Protein AF-Q23688-F1 (afdb_monomer_lite)

Radius of gyration: 17.09 Å; chains: 1; bounding box: 37×30×41 Å

Secondary structure (DSSP, 8-state):
-------------S-PPPHHHHHHHHHHHHHHS--SSSHHHHHHHHHHHHHH-TT--S-----

Foldseek 3Di:
DDDDDDDDDDDDDDDDQDPVRVVVVCVVVVVLQLDDPDPVSVVSVVVVQCVQPVVVPSDDDPD

InterPro domains:
  IPR002048 EF-hand domain [PS50222] (40-63)
  IPR054322 Flagellar calcium-binding protein, EF-hand domain [PF22592] (29-63)

pLDDT: mean 83.55, std 18.18, range [43.47, 96.69]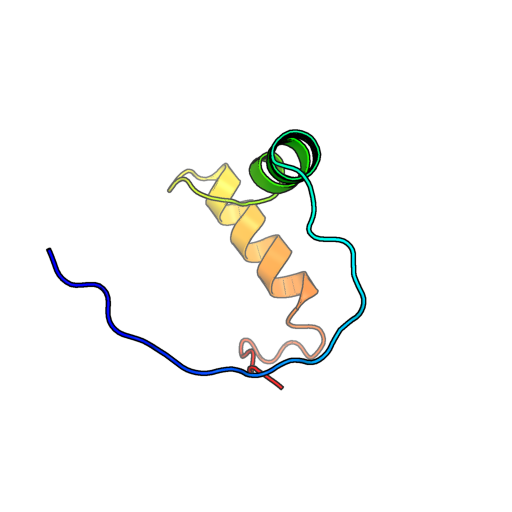

Organism: Crithidia fasciculata (NCBI:txid5656)

Structure (mmCIF, N/CA/C/O backbone):
data_AF-Q23688-F1
#
_entry.id   AF-Q23688-F1
#
loop_
_atom_site.group_PDB
_atom_site.id
_atom_site.type_symbol
_atom_site.label_atom_id
_atom_site.label_alt_id
_atom_site.label_comp_id
_atom_site.label_asym_id
_atom_site.label_entity_id
_atom_site.label_seq_id
_atom_site.pdbx_PDB_ins_code
_atom_site.Cartn_x
_atom_site.Cartn_y
_atom_site.Cartn_z
_atom_site.occupancy
_atom_site.B_iso_or_equiv
_atom_site.auth_seq_id
_atom_site.auth_comp_id
_atom_site.auth_asym_id
_atom_site.auth_atom_id
_atom_site.pdbx_PDB_model_num
ATOM 1 N N . MET A 1 1 ? 16.249 -20.070 -3.850 1.00 48.81 1 MET A N 1
ATOM 2 C CA . MET A 1 1 ? 15.831 -20.240 -5.261 1.00 48.81 1 MET A CA 1
ATOM 3 C C . MET A 1 1 ? 14.491 -20.959 -5.262 1.00 48.81 1 MET A C 1
ATOM 5 O O . MET A 1 1 ? 14.419 -22.014 -4.653 1.00 48.81 1 MET A O 1
ATOM 9 N N . GLY A 1 2 ? 13.439 -20.381 -5.849 1.00 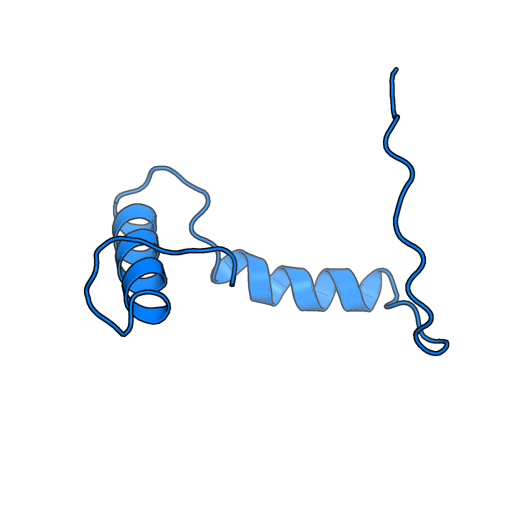53.31 2 GLY A N 1
ATOM 10 C CA . GLY A 1 2 ? 12.109 -21.005 -5.880 1.00 53.31 2 GLY A CA 1
ATOM 11 C C . GLY A 1 2 ? 11.012 -20.045 -6.342 1.00 53.31 2 GLY A C 1
ATOM 12 O O . GLY A 1 2 ? 10.265 -19.525 -5.523 1.00 53.31 2 GLY A O 1
ATOM 13 N N . CYS A 1 3 ? 10.942 -19.787 -7.650 1.00 47.19 3 CYS A N 1
ATOM 14 C CA . CYS A 1 3 ? 9.814 -19.111 -8.291 1.00 47.19 3 CYS A CA 1
ATOM 15 C C . CYS A 1 3 ? 8.869 -20.169 -8.869 1.00 47.19 3 CYS A C 1
ATOM 17 O O . CYS A 1 3 ? 9.256 -20.853 -9.810 1.00 47.19 3 CYS A O 1
ATOM 19 N N . ILE A 1 4 ? 7.641 -20.278 -8.352 1.00 49.09 4 ILE A N 1
ATOM 20 C CA . ILE A 1 4 ? 6.530 -20.971 -9.021 1.00 49.09 4 ILE A CA 1
ATOM 21 C C . ILE A 1 4 ? 5.238 -20.207 -8.724 1.00 49.09 4 ILE A C 1
ATOM 23 O O . ILE A 1 4 ? 4.770 -20.170 -7.591 1.00 49.09 4 ILE A O 1
ATOM 27 N N . SER A 1 5 ? 4.652 -19.600 -9.750 1.00 52.25 5 SER A N 1
ATOM 28 C CA . SER A 1 5 ? 3.193 -19.533 -9.924 1.00 52.25 5 SER A CA 1
ATOM 29 C C . SER A 1 5 ? 2.881 -18.999 -11.319 1.00 52.25 5 SER A C 1
ATOM 31 O O . SER A 1 5 ? 2.728 -17.807 -11.567 1.00 52.25 5 SER A O 1
ATOM 33 N N . SER A 1 6 ? 2.800 -19.937 -12.255 1.00 51.12 6 SER A N 1
ATOM 34 C CA . SER A 1 6 ? 2.185 -19.758 -13.562 1.00 51.12 6 SER A CA 1
ATOM 35 C C . SER A 1 6 ? 0.663 -19.735 -13.402 1.00 51.12 6 SER A C 1
ATOM 37 O O . SER A 1 6 ? 0.098 -20.747 -12.995 1.00 51.12 6 SER A O 1
ATOM 39 N N . LYS A 1 7 ? 0.004 -18.619 -13.742 1.00 48.47 7 LYS A N 1
ATOM 40 C CA . LYS A 1 7 ? -1.303 -18.556 -14.439 1.00 48.47 7 LYS A CA 1
ATOM 41 C C . LYS A 1 7 ? -1.833 -17.120 -14.466 1.00 48.47 7 LYS A C 1
ATOM 43 O O . LYS A 1 7 ? -2.328 -16.613 -13.468 1.00 48.47 7 LYS A O 1
ATOM 48 N N . SER A 1 8 ? -1.806 -16.496 -15.637 1.00 55.47 8 SER A N 1
ATOM 49 C CA . SER A 1 8 ? -3.000 -15.858 -16.210 1.00 55.47 8 SER A CA 1
ATOM 50 C C . SER A 1 8 ? -2.685 -15.334 -17.608 1.00 55.47 8 SER A C 1
ATOM 52 O O . SER A 1 8 ? -1.853 -14.458 -17.821 1.00 55.47 8 SER A O 1
ATOM 54 N N . THR A 1 9 ? -3.368 -15.923 -18.578 1.00 43.47 9 THR A N 1
ATOM 55 C CA . THR A 1 9 ? -3.496 -15.431 -19.942 1.00 43.47 9 THR A CA 1
ATOM 56 C C . THR A 1 9 ? -4.413 -14.208 -19.896 1.00 43.47 9 THR A C 1
ATOM 58 O O . THR A 1 9 ? -5.601 -14.359 -19.628 1.00 43.47 9 THR A O 1
ATOM 61 N N . GLN A 1 10 ? -3.897 -13.001 -20.136 1.00 56.09 10 GLN A N 1
ATOM 62 C CA . GLN A 1 10 ? -4.735 -11.854 -20.498 1.00 56.09 10 GLN A CA 1
ATOM 63 C C . GLN A 1 10 ? -4.185 -11.193 -21.758 1.00 56.09 10 GLN A C 1
ATOM 65 O O . GLN A 1 10 ? -3.194 -10.469 -21.769 1.00 56.09 10 GLN A O 1
ATOM 70 N N . THR A 1 11 ? -4.869 -11.511 -22.847 1.00 44.69 11 THR A N 1
ATOM 71 C CA . THR A 1 11 ? -4.863 -10.837 -24.136 1.00 44.69 11 THR A CA 1
ATOM 72 C C . THR A 1 11 ? -5.178 -9.349 -23.957 1.00 44.69 11 THR A C 1
ATOM 74 O O . THR A 1 11 ? -6.326 -8.979 -23.723 1.00 44.69 11 THR A O 1
ATOM 77 N N . GLY A 1 12 ? -4.170 -8.487 -24.083 1.00 55.97 12 GLY A N 1
ATOM 78 C CA . GLY A 1 12 ? -4.328 -7.034 -24.047 1.00 55.97 12 GLY A CA 1
ATOM 79 C C . GLY A 1 12 ? -3.163 -6.351 -24.753 1.00 55.97 12 GLY A C 1
ATOM 80 O O . GLY A 1 12 ? -2.063 -6.312 -24.223 1.00 55.97 12 GLY A O 1
ATOM 81 N N . LYS A 1 13 ? -3.423 -5.901 -25.986 1.00 53.84 13 LYS A N 1
ATOM 82 C CA . LYS A 1 13 ? -2.663 -4.970 -26.843 1.00 53.84 13 LYS A CA 1
ATOM 83 C C . LYS A 1 13 ? -1.247 -4.554 -26.389 1.00 53.84 13 LYS A C 1
ATOM 85 O O . LYS A 1 13 ? -1.070 -3.882 -25.383 1.00 53.84 13 LYS A O 1
ATOM 90 N N . LYS A 1 14 ? -0.279 -4.876 -27.260 1.00 53.41 14 LYS A N 1
ATOM 91 C CA . LYS A 1 14 ? 1.040 -4.246 -27.463 1.00 53.41 14 LYS A CA 1
ATOM 92 C C . LYS A 1 14 ? 1.159 -2.837 -26.849 1.00 53.41 14 LYS A C 1
ATOM 94 O O . LYS A 1 14 ? 0.737 -1.888 -27.489 1.00 53.41 14 LYS A O 1
ATOM 99 N N . GLU A 1 15 ? 1.733 -2.745 -25.651 1.00 64.56 15 GLU A N 1
ATOM 100 C CA . GLU A 1 15 ? 2.636 -1.680 -25.171 1.00 64.56 15 GLU A CA 1
ATOM 101 C C . GLU A 1 15 ? 2.931 -1.928 -23.684 1.00 64.56 15 GLU A C 1
ATOM 103 O O . GLU A 1 15 ? 2.223 -1.499 -22.774 1.00 64.56 15 GLU A O 1
ATOM 108 N N . GLY A 1 16 ? 3.971 -2.721 -23.417 1.00 79.25 16 GLY A N 1
ATOM 109 C CA . GLY A 1 16 ? 4.469 -2.883 -22.056 1.00 79.25 16 GLY A CA 1
ATOM 110 C C . GLY A 1 16 ? 5.137 -1.588 -21.606 1.00 79.25 16 GLY A C 1
ATOM 111 O O . GLY A 1 16 ? 6.060 -1.128 -22.274 1.00 79.25 16 GLY A O 1
ATOM 112 N N . LYS A 1 17 ? 4.711 -1.028 -20.465 1.00 86.25 17 LYS A N 1
ATOM 113 C CA . LYS A 1 17 ? 5.333 0.177 -19.896 1.00 86.25 17 LYS A CA 1
ATOM 114 C C . LYS A 1 17 ? 6.846 -0.001 -19.784 1.00 86.25 17 LYS A C 1
ATOM 116 O O . LYS A 1 17 ? 7.291 -1.004 -19.218 1.00 86.25 17 LYS A O 1
ATOM 121 N N . THR A 1 18 ? 7.636 0.959 -20.244 1.00 91.38 18 THR A N 1
ATOM 122 C CA . THR A 1 18 ? 9.097 0.959 -20.109 1.00 91.38 18 THR A CA 1
ATOM 123 C C . THR A 1 18 ? 9.518 1.026 -18.636 1.00 91.38 18 THR A C 1
ATOM 125 O O . THR A 1 18 ? 8.737 1.371 -17.745 1.00 91.38 18 THR A O 1
ATOM 128 N N . ALA A 1 19 ? 10.781 0.704 -18.335 1.00 93.69 19 ALA A N 1
ATOM 129 C CA . ALA A 1 19 ? 11.305 0.860 -16.975 1.00 93.69 19 ALA A CA 1
ATOM 130 C C . ALA A 1 19 ? 11.225 2.321 -16.489 1.00 93.69 19 ALA A C 1
ATOM 132 O O . ALA A 1 19 ? 10.930 2.557 -15.317 1.00 93.69 19 ALA A O 1
ATOM 133 N N . ALA A 1 20 ? 11.428 3.285 -17.395 1.00 94.19 20 ALA A N 1
ATOM 134 C CA . ALA A 1 20 ? 11.312 4.712 -17.110 1.00 94.19 20 ALA A CA 1
ATOM 135 C C . ALA A 1 20 ? 9.874 5.100 -16.732 1.00 94.19 20 ALA A C 1
ATOM 137 O O . ALA A 1 20 ? 9.662 5.732 -15.698 1.00 94.19 20 ALA A O 1
ATOM 138 N N . GLU A 1 21 ? 8.880 4.641 -17.495 1.00 93.75 21 GLU A N 1
ATOM 139 C CA . GLU A 1 21 ? 7.460 4.883 -17.203 1.00 93.75 21 GLU A CA 1
ATOM 140 C C . GLU A 1 21 ? 7.026 4.239 -15.888 1.00 93.75 21 GLU A C 1
ATOM 142 O O . GLU A 1 21 ? 6.320 4.855 -15.090 1.00 93.75 21 GLU A O 1
ATOM 147 N N . ARG A 1 22 ? 7.482 3.009 -15.616 1.00 94.38 22 ARG A N 1
ATOM 148 C CA . ARG A 1 22 ? 7.218 2.348 -14.332 1.00 94.38 22 ARG A CA 1
ATOM 149 C C . ARG A 1 22 ? 7.840 3.112 -13.170 1.00 94.38 22 ARG A C 1
ATOM 151 O O . ARG A 1 22 ? 7.184 3.252 -12.143 1.00 94.38 22 ARG A O 1
ATOM 158 N N . LYS A 1 23 ? 9.067 3.624 -13.321 1.00 95.31 23 LYS A N 1
ATOM 159 C CA . LYS A 1 23 ? 9.728 4.443 -12.296 1.00 95.31 23 LYS A CA 1
ATOM 160 C C . LYS A 1 23 ? 8.952 5.735 -12.050 1.00 95.31 23 LYS A C 1
ATOM 162 O O . LYS A 1 23 ? 8.634 6.019 -10.903 1.00 95.31 23 LYS A O 1
ATOM 167 N N . ALA A 1 24 ? 8.582 6.461 -13.104 1.00 93.94 24 A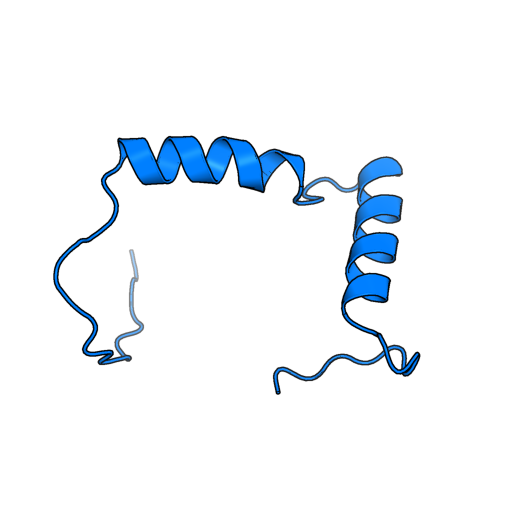LA A N 1
ATOM 168 C CA . ALA A 1 24 ? 7.799 7.692 -12.991 1.00 93.94 24 ALA A CA 1
ATOM 169 C C . ALA A 1 24 ? 6.446 7.453 -12.298 1.00 93.94 24 ALA A C 1
ATOM 171 O O . ALA A 1 24 ? 6.094 8.156 -11.352 1.00 93.94 24 ALA A O 1
ATOM 17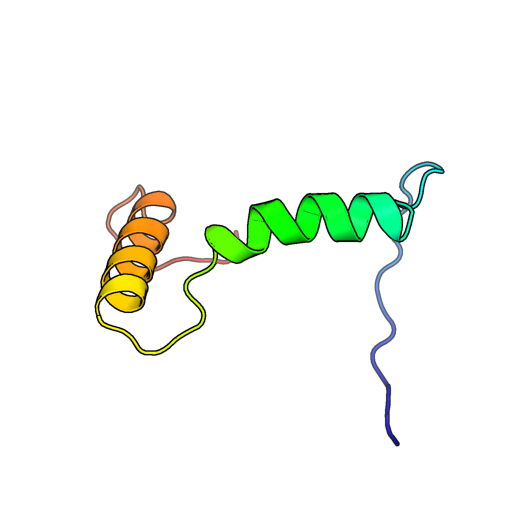2 N N . ALA A 1 25 ? 5.721 6.404 -12.699 1.00 95.31 25 ALA A N 1
ATOM 173 C CA . ALA A 1 25 ? 4.465 6.027 -12.056 1.00 95.31 25 ALA A CA 1
ATOM 174 C C . ALA A 1 25 ? 4.667 5.630 -10.585 1.00 95.31 25 ALA A C 1
ATOM 176 O O . ALA A 1 25 ? 3.879 6.006 -9.717 1.00 95.31 25 ALA A O 1
ATOM 177 N N . TRP A 1 26 ? 5.731 4.882 -10.286 1.00 95.44 26 TRP A N 1
ATOM 178 C CA . TRP A 1 26 ? 6.017 4.432 -8.930 1.00 95.44 26 TRP A CA 1
ATOM 179 C C . TRP A 1 26 ? 6.379 5.568 -7.983 1.00 95.44 26 TRP A C 1
ATOM 181 O O . TRP A 1 26 ? 5.955 5.535 -6.831 1.00 95.44 26 TRP A O 1
ATOM 191 N N . GLU A 1 27 ? 7.111 6.575 -8.455 1.00 94.06 27 GLU A N 1
ATOM 192 C CA . GLU A 1 27 ? 7.406 7.778 -7.6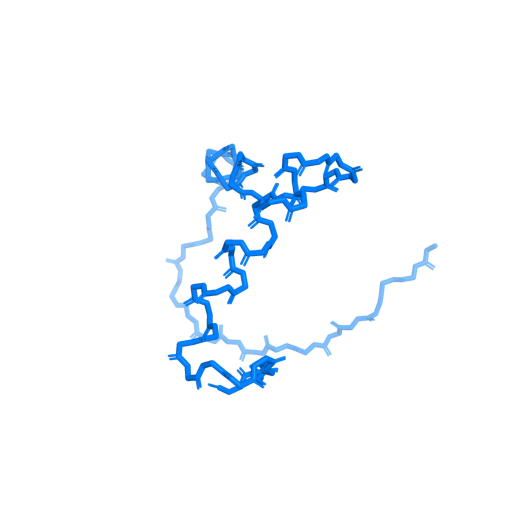76 1.00 94.06 27 GLU A CA 1
ATOM 193 C C . GLU A 1 27 ? 6.116 8.494 -7.247 1.00 94.06 27 GLU A C 1
ATOM 195 O O . GLU A 1 27 ? 5.986 8.868 -6.087 1.00 94.06 27 GLU A O 1
ATOM 200 N N . GLY A 1 28 ? 5.101 8.578 -8.113 1.00 92.94 28 GLY A N 1
ATOM 201 C CA . GLY A 1 28 ? 3.787 9.105 -7.723 1.00 92.94 28 GLY A CA 1
ATOM 202 C C . GLY A 1 28 ? 3.059 8.205 -6.714 1.00 92.94 28 GLY A C 1
ATOM 203 O O . GLY A 1 28 ? 2.612 8.653 -5.657 1.00 92.94 28 GLY A O 1
ATOM 204 N N . ILE A 1 29 ? 2.985 6.904 -7.003 1.00 93.81 29 ILE A N 1
ATOM 205 C CA . ILE A 1 29 ? 2.255 5.929 -6.175 1.00 93.81 29 ILE A CA 1
ATOM 206 C C . ILE A 1 29 ? 2.885 5.785 -4.781 1.00 93.81 29 ILE A C 1
ATOM 208 O O . ILE A 1 29 ? 2.174 5.637 -3.783 1.00 93.81 29 ILE A O 1
ATOM 212 N N . ARG A 1 30 ? 4.220 5.826 -4.671 1.00 92.88 30 ARG A N 1
ATOM 213 C CA . ARG A 1 30 ? 4.911 5.561 -3.401 1.00 92.88 30 ARG A CA 1
ATOM 214 C C . ARG A 1 30 ? 4.610 6.595 -2.327 1.00 92.88 30 ARG A C 1
ATOM 216 O O . ARG A 1 30 ? 4.638 6.227 -1.158 1.00 92.88 30 ARG A O 1
ATOM 223 N N . HIS A 1 31 ? 4.312 7.838 -2.703 1.00 86.75 31 HIS A N 1
ATOM 224 C CA . HIS A 1 31 ? 3.941 8.880 -1.748 1.00 86.75 31 HIS A CA 1
ATOM 225 C C . HIS A 1 31 ? 2.544 8.655 -1.162 1.00 86.75 31 HIS A C 1
ATOM 227 O O . HIS A 1 31 ? 2.335 8.941 0.016 1.00 86.75 31 HIS A O 1
ATOM 233 N N . GLY A 1 32 ? 1.616 8.095 -1.944 1.00 87.56 32 GLY A N 1
ATOM 234 C CA . GLY A 1 32 ? 0.251 7.803 -1.499 1.00 87.56 32 GLY A CA 1
ATOM 235 C C . GLY A 1 32 ? 0.123 6.547 -0.633 1.00 87.56 32 GLY A C 1
ATOM 236 O O . GLY A 1 32 ? -0.792 6.460 0.181 1.00 87.56 32 GLY A O 1
ATOM 237 N N . LEU A 1 33 ? 1.033 5.578 -0.773 1.00 92.12 33 LEU A N 1
ATOM 238 C CA . LEU A 1 33 ? 0.964 4.314 -0.036 1.00 92.12 33 LEU A CA 1
ATOM 239 C C . LEU A 1 33 ? 1.500 4.453 1.406 1.00 92.12 33 LEU A C 1
ATOM 241 O O . LEU A 1 33 ? 2.690 4.725 1.583 1.00 92.12 33 LEU A O 1
ATOM 245 N N . PRO A 1 34 ? 0.681 4.192 2.444 1.00 93.69 34 PRO A N 1
ATOM 246 C CA . PRO A 1 34 ? 1.124 4.221 3.839 1.00 93.69 34 PRO A CA 1
ATOM 247 C C . PRO A 1 34 ? 1.894 2.940 4.211 1.00 93.69 34 PRO A C 1
ATOM 249 O O . PRO A 1 34 ? 1.306 1.938 4.624 1.00 93.69 34 PRO A O 1
ATOM 252 N N . ARG A 1 35 ? 3.222 2.960 4.043 1.00 92.50 35 ARG A N 1
ATOM 253 C CA . ARG A 1 35 ? 4.110 1.787 4.200 1.00 92.50 35 ARG A CA 1
ATOM 254 C C . ARG A 1 35 ? 4.670 1.580 5.604 1.00 92.50 35 ARG A C 1
ATOM 256 O O . ARG A 1 35 ? 4.980 0.452 5.975 1.00 92.50 35 ARG A O 1
ATOM 263 N N . ARG A 1 36 ? 4.889 2.652 6.358 1.00 92.94 36 ARG A N 1
ATOM 264 C CA . ARG A 1 36 ? 5.515 2.625 7.682 1.00 92.94 36 ARG A CA 1
ATOM 265 C C . ARG A 1 36 ? 4.459 2.420 8.774 1.00 92.94 36 ARG A C 1
ATOM 267 O O . ARG A 1 36 ? 3.258 2.633 8.598 1.00 92.94 36 ARG A O 1
ATOM 274 N N . LYS A 1 37 ? 4.918 2.012 9.957 1.00 92.56 37 LYS A N 1
ATOM 275 C CA . LYS A 1 37 ? 4.094 1.937 11.176 1.00 92.56 37 LYS A CA 1
ATOM 276 C C . LYS A 1 37 ? 4.147 3.250 11.972 1.00 92.56 37 LYS A C 1
ATOM 278 O O . LYS A 1 37 ? 4.287 3.234 13.186 1.00 92.56 37 LYS A O 1
ATOM 283 N N . THR A 1 38 ? 4.063 4.385 11.280 1.00 95.19 38 THR A N 1
ATOM 284 C CA . THR A 1 38 ? 3.986 5.721 11.892 1.00 95.19 38 THR A CA 1
ATOM 285 C C . THR A 1 38 ? 2.530 6.103 12.178 1.00 95.19 38 THR A C 1
ATOM 287 O O . THR A 1 38 ? 1.596 5.489 11.648 1.00 95.19 38 THR A O 1
ATOM 290 N N . ALA A 1 39 ? 2.326 7.124 13.016 1.00 95.81 39 ALA A N 1
ATOM 291 C CA . ALA A 1 39 ? 0.999 7.680 13.286 1.00 95.81 39 ALA A CA 1
ATOM 292 C C . ALA A 1 39 ? 0.354 8.273 12.018 1.00 95.81 39 ALA A C 1
ATOM 294 O O . ALA A 1 39 ? -0.818 8.022 11.747 1.00 95.81 39 ALA A O 1
ATOM 295 N N . GLU A 1 40 ? 1.140 8.968 11.194 1.00 93.56 40 GLU A N 1
ATOM 296 C CA . GLU A 1 40 ? 0.706 9.505 9.897 1.00 93.56 40 GLU A CA 1
ATOM 297 C C . GLU A 1 40 ? 0.220 8.397 8.954 1.00 93.56 40 GLU A C 1
ATOM 299 O O . GLU A 1 40 ? -0.864 8.477 8.379 1.00 93.56 40 GLU A O 1
ATOM 304 N N . ASP A 1 41 ? 0.977 7.305 8.838 1.00 94.88 41 ASP A N 1
ATOM 305 C CA . ASP A 1 41 ? 0.592 6.173 7.996 1.00 94.88 41 ASP A CA 1
ATOM 306 C C . ASP A 1 41 ? -0.633 5.447 8.556 1.00 94.88 41 ASP A C 1
ATOM 308 O O . ASP A 1 41 ? -1.440 4.921 7.789 1.00 94.88 41 ASP A O 1
ATOM 312 N N . LYS A 1 42 ? -0.820 5.437 9.883 1.00 96.19 42 LYS A N 1
ATOM 313 C CA . LYS A 1 42 ? -2.049 4.929 10.506 1.00 96.19 42 LYS A CA 1
ATOM 314 C C . LYS A 1 42 ? -3.261 5.758 10.086 1.00 96.19 42 LYS A C 1
ATOM 316 O O . LYS A 1 42 ? -4.259 5.166 9.683 1.00 96.19 42 LYS A O 1
ATOM 321 N N . ALA A 1 43 ? -3.167 7.086 10.129 1.00 95.75 43 ALA A N 1
ATOM 322 C CA . ALA A 1 43 ? -4.240 7.970 9.677 1.00 95.75 43 ALA A CA 1
ATOM 323 C C . ALA A 1 43 ? -4.555 7.753 8.188 1.00 95.75 43 ALA A C 1
ATOM 325 O O . ALA A 1 43 ? -5.711 7.529 7.830 1.00 95.75 43 ALA A O 1
ATOM 326 N N . ARG A 1 44 ? -3.523 7.685 7.337 1.00 95.62 44 ARG A N 1
ATOM 327 C CA . ARG A 1 44 ? -3.675 7.428 5.896 1.00 95.62 44 ARG A CA 1
ATOM 328 C C . ARG A 1 44 ? -4.296 6.066 5.582 1.00 95.62 44 ARG A C 1
ATOM 330 O O . ARG A 1 44 ? -5.102 5.977 4.663 1.00 95.62 44 ARG A O 1
ATOM 337 N N . ARG A 1 45 ? -3.981 5.007 6.342 1.00 95.88 45 ARG A N 1
ATOM 338 C CA . ARG A 1 45 ? -4.652 3.697 6.199 1.00 95.88 45 ARG A CA 1
ATOM 339 C C . ARG A 1 45 ? -6.147 3.780 6.501 1.00 95.88 45 ARG A C 1
ATOM 341 O O . ARG A 1 45 ? -6.932 3.206 5.757 1.00 95.88 45 ARG A O 1
ATOM 348 N N . ILE A 1 46 ? -6.531 4.489 7.565 1.00 95.38 46 ILE A N 1
ATOM 349 C CA . ILE A 1 46 ? -7.942 4.675 7.941 1.00 95.38 46 ILE A CA 1
ATOM 350 C C . ILE A 1 46 ? -8.677 5.488 6.869 1.00 95.38 46 ILE A C 1
ATOM 352 O O . ILE A 1 46 ? -9.766 5.107 6.451 1.00 95.38 46 ILE A O 1
ATOM 356 N N . GLU A 1 47 ? -8.081 6.586 6.403 1.00 95.25 47 GLU A N 1
ATOM 357 C CA . GLU A 1 47 ? -8.654 7.412 5.336 1.00 95.25 47 GLU A CA 1
ATOM 358 C C . GLU A 1 47 ? -8.819 6.613 4.037 1.00 95.25 47 GLU A C 1
ATOM 360 O O . GLU A 1 47 ? -9.877 6.657 3.412 1.00 95.25 47 GLU A O 1
ATOM 365 N N . LEU A 1 48 ? -7.797 5.841 3.653 1.00 95.25 48 LEU A N 1
ATOM 366 C CA . LEU A 1 48 ? -7.850 4.987 2.473 1.00 95.25 48 LEU A CA 1
ATOM 367 C C . LEU A 1 48 ? -8.954 3.938 2.611 1.00 95.25 48 LEU A C 1
ATOM 369 O O . LEU A 1 48 ? -9.751 3.793 1.694 1.00 95.25 48 LEU A O 1
ATOM 373 N N . PHE A 1 49 ? -9.058 3.271 3.763 1.00 95.44 49 PHE A N 1
ATOM 374 C CA . PHE A 1 49 ? -10.115 2.295 4.027 1.00 95.44 49 PHE A CA 1
ATOM 375 C C . PHE A 1 49 ? -11.514 2.901 3.854 1.00 95.44 49 PHE A C 1
ATOM 377 O O . PHE A 1 49 ? -12.326 2.341 3.127 1.00 95.44 49 PHE A O 1
ATOM 384 N N . LYS A 1 50 ? -11.771 4.090 4.419 1.00 96.25 50 LYS A N 1
ATOM 385 C CA . LYS A 1 50 ? -13.059 4.796 4.271 1.00 96.25 50 LYS A CA 1
ATOM 386 C C . LYS A 1 50 ? -13.409 5.141 2.818 1.00 96.25 50 LYS A C 1
ATOM 388 O O . LYS A 1 50 ? -14.584 5.206 2.482 1.00 96.25 50 LYS A O 1
ATOM 393 N N . LYS A 1 51 ? -12.415 5.357 1.945 1.00 95.62 51 LYS A N 1
ATOM 394 C CA . LYS A 1 51 ? -12.655 5.586 0.505 1.00 95.62 51 LYS A CA 1
ATOM 395 C C . LYS A 1 51 ? -13.176 4.332 -0.208 1.00 95.62 51 LYS A C 1
ATOM 397 O O . LYS A 1 51 ? -13.919 4.465 -1.181 1.00 95.62 51 LYS A O 1
ATOM 402 N N . PHE A 1 52 ? -12.787 3.145 0.261 1.00 95.44 52 PHE A N 1
ATOM 403 C CA . PHE A 1 52 ? -13.285 1.864 -0.248 1.00 95.44 52 PHE A CA 1
ATOM 404 C C . PHE A 1 52 ? -14.598 1.445 0.432 1.00 95.44 52 PHE A C 1
ATOM 406 O O . PHE A 1 52 ? -15.517 1.009 -0.256 1.00 95.44 52 PHE A O 1
ATOM 413 N N . ASP A 1 53 ? -14.722 1.630 1.750 1.00 96.69 53 ASP A N 1
ATOM 414 C CA . ASP A 1 53 ? -15.885 1.236 2.566 1.00 96.69 53 ASP A CA 1
ATOM 415 C C . ASP A 1 53 ? -17.050 2.236 2.446 1.00 96.69 53 ASP A C 1
ATOM 417 O O . ASP A 1 53 ? -17.501 2.840 3.419 1.00 96.69 53 ASP A O 1
ATOM 421 N N . LYS A 1 54 ? -17.541 2.446 1.219 1.00 94.69 54 LYS A N 1
ATOM 422 C CA . LYS A 1 54 ? -18.619 3.410 0.920 1.00 94.69 54 LYS A CA 1
ATOM 423 C C . LYS A 1 54 ? -19.953 3.056 1.583 1.00 94.69 54 LYS A C 1
ATOM 425 O O . LYS A 1 54 ? -20.791 3.932 1.772 1.00 94.69 54 LYS A O 1
ATOM 430 N N . ASN A 1 55 ? -20.161 1.781 1.899 1.00 94.69 55 ASN A N 1
ATOM 431 C CA . ASN A 1 55 ? -21.366 1.261 2.541 1.00 94.69 55 ASN A CA 1
ATOM 432 C C . ASN A 1 55 ? -21.248 1.189 4.078 1.00 94.69 55 ASN A C 1
ATOM 434 O O . ASN A 1 55 ? -22.184 0.718 4.718 1.0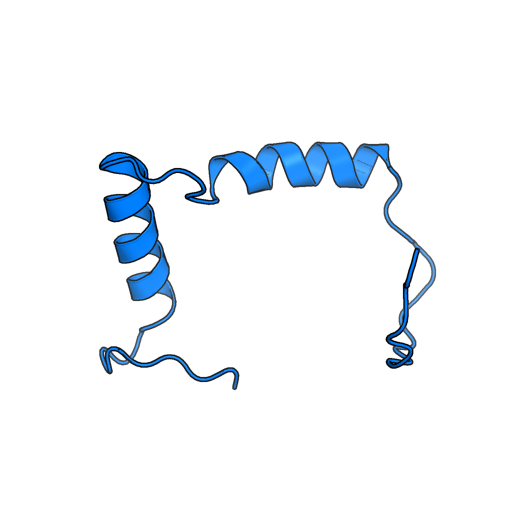0 94.69 55 ASN A O 1
ATOM 438 N N . ASN A 1 56 ? -20.148 1.680 4.669 1.00 94.44 56 ASN A N 1
ATOM 439 C CA . ASN A 1 56 ? -19.895 1.708 6.118 1.00 94.44 56 ASN A CA 1
ATOM 440 C C . ASN A 1 56 ? -20.071 0.343 6.802 1.00 94.44 56 ASN A C 1
ATOM 442 O O . ASN A 1 56 ? -20.565 0.254 7.928 1.00 94.44 56 ASN A O 1
ATOM 446 N N . THR A 1 57 ? -19.695 -0.736 6.123 1.00 96.19 57 THR A N 1
ATOM 447 C CA . THR A 1 57 ? -19.830 -2.090 6.675 1.00 96.19 57 THR A CA 1
ATOM 448 C C . THR A 1 57 ? -18.646 -2.479 7.548 1.00 96.19 57 THR A C 1
ATOM 450 O O . THR A 1 57 ? -18.713 -3.476 8.272 1.00 96.19 57 THR A O 1
ATOM 453 N N . GLY A 1 58 ? -17.538 -1.739 7.460 1.00 95.31 58 GLY A N 1
ATOM 454 C CA . GLY A 1 58 ? -16.266 -2.139 8.047 1.00 95.31 58 GLY A CA 1
ATOM 455 C C . GLY A 1 58 ? -15.673 -3.386 7.386 1.00 95.31 58 GLY A C 1
ATOM 456 O O . GLY A 1 58 ? -14.744 -3.977 7.939 1.00 95.31 58 GLY A O 1
ATOM 457 N N . LYS A 1 59 ? -16.194 -3.811 6.226 1.00 94.81 59 LYS A N 1
ATOM 458 C CA . LYS A 1 59 ? -15.794 -5.028 5.513 1.00 94.81 59 LYS A CA 1
ATOM 459 C C . LYS A 1 59 ? -15.645 -4.729 4.023 1.00 94.81 59 LYS A C 1
ATOM 461 O O . LYS A 1 59 ? -16.532 -4.164 3.403 1.00 94.81 59 LYS A O 1
ATOM 466 N N . LEU A 1 60 ? -14.528 -5.152 3.439 1.00 95.06 60 LEU A N 1
ATOM 467 C CA . LEU A 1 60 ? -14.290 -5.067 1.999 1.00 95.06 60 LEU A CA 1
ATOM 468 C C . LEU A 1 60 ? -14.204 -6.482 1.429 1.00 95.06 60 LEU A C 1
ATOM 470 O O . LEU A 1 60 ? -13.459 -7.311 1.954 1.00 95.06 60 LEU A O 1
ATOM 474 N N . SER A 1 61 ? -14.969 -6.748 0.374 1.00 94.25 61 SER A N 1
ATOM 475 C CA . SER A 1 61 ? -14.806 -7.909 -0.501 1.00 94.25 61 SER A CA 1
ATOM 476 C C . SER A 1 61 ? -13.874 -7.567 -1.667 1.00 94.25 61 SER A C 1
ATOM 478 O O . SER A 1 61 ? -13.530 -6.408 -1.883 1.00 94.25 61 SER A O 1
ATOM 480 N N . MET A 1 62 ? -13.426 -8.588 -2.399 1.00 93.75 62 MET A N 1
ATOM 481 C CA . MET A 1 62 ? -12.641 -8.404 -3.630 1.00 93.75 62 MET A CA 1
ATOM 482 C C . MET A 1 62 ? -13.503 -8.021 -4.840 1.00 93.75 62 MET A C 1
ATOM 484 O O . MET A 1 62 ? -12.966 -7.519 -5.826 1.00 93.75 62 MET A O 1
ATOM 488 N N . GLU A 1 63 ? -14.801 -8.309 -4.755 1.00 79.62 63 GLU A N 1
ATOM 489 C CA . GLU A 1 63 ? -15.842 -7.947 -5.723 1.00 79.62 63 GLU A CA 1
ATOM 490 C C . GLU A 1 63 ? -16.336 -6.523 -5.467 1.00 79.62 63 GLU A C 1
ATOM 492 O O . GLU A 1 63 ? -16.502 -5.782 -6.462 1.00 79.62 63 GLU A O 1
#

Sequence (63 aa):
MGCISSKSTQTGKKEGKTAAERKAAWEGIRHGLPRRKTAEDKARRIELFKKFDKNNTGKLSME